Protein AF-A0AA37XE98-F1 (afdb_monomer_lite)

Structure (mmCIF, N/CA/C/O backbone):
data_AF-A0AA37XE98-F1
#
_entry.id   AF-A0AA37XE98-F1
#
loop_
_atom_site.group_PDB
_atom_site.id
_atom_site.type_symbol
_atom_site.label_atom_id
_atom_site.label_alt_id
_atom_site.label_comp_id
_atom_site.label_asym_id
_atom_site.label_entity_id
_atom_site.label_seq_id
_atom_site.pdbx_PDB_ins_code
_atom_site.Cartn_x
_atom_site.Cartn_y
_atom_site.Cartn_z
_atom_site.occupancy
_atom_site.B_iso_or_equiv
_atom_site.auth_seq_id
_atom_site.auth_comp_id
_atom_site.auth_asym_id
_atom_site.auth_atom_id
_atom_site.pdbx_PDB_model_num
ATOM 1 N N . MET A 1 1 ? -24.915 33.098 -5.286 1.00 55.03 1 MET A N 1
ATOM 2 C CA . MET A 1 1 ? -24.598 31.648 -5.307 1.00 55.03 1 MET A CA 1
ATOM 3 C C . MET A 1 1 ? -23.179 31.326 -4.813 1.00 55.03 1 MET A C 1
ATOM 5 O O . MET A 1 1 ? -23.054 30.538 -3.887 1.00 55.03 1 MET A O 1
ATOM 9 N N . LYS A 1 2 ? -22.117 31.982 -5.322 1.00 54.28 2 LYS A N 1
ATOM 10 C CA . LYS A 1 2 ? -20.701 31.743 -4.930 1.00 54.28 2 LYS A CA 1
ATOM 11 C C . LYS A 1 2 ? -20.391 31.926 -3.429 1.00 54.28 2 LYS A C 1
ATOM 13 O O . LYS A 1 2 ? -19.597 31.171 -2.877 1.00 54.28 2 LYS A O 1
ATOM 18 N N . ALA A 1 3 ? -21.045 32.879 -2.760 1.00 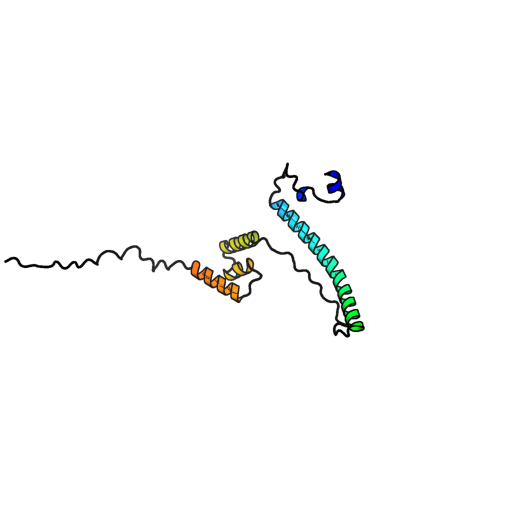64.56 3 ALA A N 1
ATOM 19 C CA . ALA A 1 3 ? -20.876 33.110 -1.320 1.00 64.56 3 ALA A CA 1
ATOM 20 C C . ALA A 1 3 ? -21.451 31.975 -0.448 1.00 64.56 3 ALA A C 1
ATOM 22 O O . ALA A 1 3 ? -20.870 31.642 0.578 1.00 64.56 3 ALA A O 1
ATOM 23 N N . ILE A 1 4 ? -22.545 31.343 -0.887 1.00 63.50 4 ILE A N 1
ATOM 24 C CA . ILE A 1 4 ? -23.228 30.275 -0.137 1.00 63.50 4 ILE A CA 1
ATOM 25 C C . ILE A 1 4 ? -22.405 28.982 -0.184 1.00 63.50 4 ILE A C 1
ATOM 27 O O . ILE A 1 4 ? -22.206 28.345 0.843 1.00 63.50 4 ILE A O 1
ATOM 31 N N . LEU A 1 5 ? -21.846 28.638 -1.350 1.00 61.38 5 LEU A N 1
ATOM 32 C CA . LEU A 1 5 ? -20.966 27.471 -1.503 1.00 61.38 5 LEU A CA 1
ATOM 33 C C . LEU A 1 5 ? -19.689 27.605 -0.663 1.00 61.38 5 LEU A C 1
ATOM 35 O O . LEU A 1 5 ? -19.289 26.660 0.012 1.00 61.38 5 LEU A O 1
ATOM 39 N N . ARG A 1 6 ? -19.099 28.808 -0.637 1.00 63.00 6 ARG A N 1
ATOM 40 C CA . ARG A 1 6 ? -17.899 29.093 0.158 1.00 63.00 6 ARG A CA 1
ATOM 41 C C . ARG A 1 6 ? -18.188 29.074 1.668 1.00 63.00 6 ARG A C 1
ATOM 43 O O . ARG A 1 6 ? -17.363 28.573 2.422 1.00 63.00 6 ARG A O 1
ATOM 50 N N . ALA A 1 7 ? -19.361 29.549 2.098 1.00 61.41 7 ALA A N 1
ATOM 51 C CA . ALA A 1 7 ? -19.807 29.476 3.494 1.00 61.41 7 ALA A CA 1
ATOM 52 C C . ALA A 1 7 ? -20.124 28.038 3.946 1.00 61.41 7 ALA A C 1
ATOM 54 O O . ALA A 1 7 ? -19.875 27.686 5.094 1.00 61.41 7 ALA A O 1
ATOM 55 N N . ALA A 1 8 ? -20.608 27.192 3.034 1.00 69.56 8 ALA A N 1
ATOM 56 C CA . ALA A 1 8 ? -20.851 25.770 3.275 1.00 69.56 8 ALA A CA 1
ATOM 57 C C . ALA A 1 8 ? -19.577 24.900 3.188 1.00 69.56 8 ALA A C 1
ATOM 59 O O . ALA A 1 8 ? -19.663 23.678 3.283 1.00 69.56 8 ALA A O 1
ATOM 60 N N . GLY A 1 9 ? -18.399 25.506 2.985 1.00 52.66 9 GLY A N 1
ATOM 61 C CA . GLY A 1 9 ? -17.119 24.795 2.895 1.00 52.66 9 GLY A CA 1
ATOM 62 C C . GLY A 1 9 ? -16.921 23.995 1.603 1.00 52.66 9 GLY A C 1
ATOM 63 O O . GLY A 1 9 ? -15.960 23.234 1.502 1.00 52.66 9 GLY A O 1
ATOM 64 N N . TYR A 1 10 ? -17.794 24.166 0.608 1.00 58.22 10 TYR A N 1
ATOM 65 C CA . TYR A 1 10 ? -17.666 23.512 -0.690 1.00 58.22 10 TYR A CA 1
ATOM 66 C C . TYR A 1 10 ? -16.821 24.358 -1.647 1.00 58.22 10 TYR A C 1
ATOM 68 O O . TYR A 1 10 ? -17.074 25.547 -1.860 1.00 58.22 10 TYR A O 1
ATOM 76 N N . SER A 1 11 ? -15.813 23.725 -2.254 1.00 57.28 11 SER A N 1
ATOM 77 C CA . SER A 1 11 ? -15.023 24.341 -3.320 1.00 57.28 11 SER A CA 1
ATOM 78 C C . SER A 1 11 ? -15.885 24.477 -4.585 1.00 57.28 11 SER A C 1
ATOM 80 O O . SER A 1 11 ? -16.441 23.475 -5.043 1.00 57.28 11 SER A O 1
ATOM 82 N N . PRO A 1 12 ? -15.977 25.672 -5.201 1.00 57.59 12 PRO A N 1
ATOM 83 C CA . PRO A 1 12 ? -16.690 25.881 -6.466 1.00 57.59 12 PRO A CA 1
ATOM 84 C C . PRO A 1 12 ? -16.190 25.005 -7.628 1.00 57.59 12 PRO A C 1
ATOM 86 O O . PRO A 1 12 ? -16.895 24.853 -8.619 1.00 57.59 12 PRO A O 1
ATOM 89 N N . GLN A 1 13 ? -15.002 24.404 -7.493 1.00 53.53 13 GLN A N 1
ATOM 90 C CA . GLN A 1 13 ? -14.376 23.530 -8.492 1.00 53.53 13 GLN A CA 1
ATOM 91 C C . GLN A 1 13 ? -15.177 22.248 -8.776 1.00 53.53 13 GLN A C 1
ATOM 93 O O . GLN A 1 13 ? -15.105 21.724 -9.879 1.00 53.53 13 GLN A O 1
ATOM 98 N N . THR A 1 14 ? -15.978 21.756 -7.826 1.00 55.50 14 THR A N 1
ATOM 99 C CA . THR A 1 14 ? -16.824 20.562 -8.029 1.00 55.50 14 THR A CA 1
ATOM 100 C C . THR A 1 14 ? -18.046 20.834 -8.916 1.00 55.50 14 THR A C 1
ATOM 102 O O . THR A 1 14 ? -18.633 19.895 -9.441 1.00 55.50 14 THR A O 1
ATOM 105 N N . PHE A 1 15 ? -18.428 22.100 -9.114 1.00 58.97 15 PHE A N 1
ATOM 106 C CA . PHE A 1 15 ? -19.674 22.476 -9.791 1.00 58.97 15 PHE A CA 1
ATOM 107 C C . PHE A 1 15 ? -19.489 23.023 -11.219 1.00 58.97 15 PHE A C 1
ATOM 109 O O . PHE A 1 15 ? -20.423 23.598 -11.769 1.00 58.97 15 PHE A O 1
ATOM 116 N N . GLY A 1 16 ? -18.325 22.814 -11.843 1.00 53.22 16 GLY A N 1
ATOM 117 C CA . GLY A 1 16 ? -18.157 22.997 -13.293 1.00 53.22 16 GLY A CA 1
ATOM 118 C C . GLY A 1 16 ? -18.228 24.438 -13.818 1.00 53.22 16 GLY A C 1
ATOM 119 O O . GLY A 1 16 ? -18.478 24.626 -15.003 1.00 53.22 16 GLY A O 1
ATOM 120 N N . ASP A 1 17 ? -18.003 25.457 -12.979 1.00 48.47 17 ASP A N 1
ATOM 121 C CA . ASP A 1 17 ? -17.905 26.859 -13.430 1.00 48.47 17 ASP A CA 1
ATOM 122 C C . ASP A 1 17 ? -16.465 27.147 -13.908 1.00 48.47 17 ASP A C 1
ATOM 124 O O . ASP A 1 17 ? -15.664 27.788 -13.222 1.00 48.47 17 ASP A O 1
ATOM 128 N N . ASP A 1 18 ? -16.119 26.565 -15.060 1.00 56.31 18 ASP A N 1
ATOM 129 C CA . ASP A 1 18 ? -14.792 26.567 -15.684 1.00 56.31 18 ASP A CA 1
ATOM 130 C C . ASP A 1 18 ? -14.620 27.732 -16.677 1.00 56.31 18 ASP A C 1
ATOM 132 O O . ASP A 1 18 ? -14.522 27.548 -17.886 1.00 56.31 18 ASP A O 1
ATOM 136 N N . ALA A 1 19 ? -14.612 28.969 -16.172 1.00 48.88 19 ALA A N 1
ATOM 137 C CA . ALA A 1 19 ? -14.179 30.134 -16.963 1.00 48.88 19 ALA A CA 1
ATOM 138 C C . ALA A 1 19 ? -12.726 30.546 -16.667 1.00 48.88 19 ALA A C 1
ATOM 140 O O . ALA A 1 19 ? -12.194 31.477 -17.268 1.00 48.88 19 ALA A O 1
ATOM 141 N N . MET A 1 20 ? -12.078 29.870 -15.720 1.00 46.50 20 MET A N 1
ATOM 142 C CA . MET A 1 20 ? -10.671 30.068 -15.405 1.00 46.50 20 MET A CA 1
ATOM 143 C C . MET A 1 20 ? -10.173 28.810 -14.692 1.00 46.50 20 MET A C 1
ATOM 145 O O . MET A 1 20 ? -9.892 28.838 -13.491 1.00 46.50 20 MET A O 1
ATOM 149 N N . SER A 1 21 ? -10.109 27.684 -15.411 1.00 47.09 21 SER A N 1
ATOM 150 C CA . SER A 1 21 ? -9.248 26.570 -15.018 1.00 47.09 21 SER A CA 1
ATOM 151 C C . SER A 1 21 ? -7.839 27.127 -14.934 1.00 47.09 21 SER A C 1
ATOM 153 O O . SER A 1 21 ? -7.084 27.204 -15.900 1.00 47.09 21 SER A O 1
ATOM 155 N N . ILE A 1 22 ? -7.483 27.563 -13.728 1.00 52.47 22 ILE A N 1
ATOM 156 C CA . ILE A 1 22 ? -6.109 27.547 -13.269 1.00 52.47 22 ILE A CA 1
ATOM 157 C C . ILE A 1 22 ? -5.658 26.133 -13.599 1.00 52.47 22 ILE A C 1
ATOM 159 O O . ILE A 1 22 ? -6.144 25.185 -12.985 1.00 52.47 22 ILE A O 1
ATOM 163 N N . SER A 1 23 ? -4.840 26.018 -14.644 1.00 50.72 23 SER A N 1
ATOM 164 C CA . SER A 1 23 ? -4.159 24.803 -15.063 1.00 50.72 23 SER A CA 1
ATOM 165 C C . SER A 1 23 ? -3.449 24.251 -13.835 1.00 50.72 23 SER A C 1
ATOM 167 O O . SER A 1 23 ? -2.317 24.632 -13.541 1.00 50.72 23 SER A O 1
ATOM 169 N N . SER A 1 24 ? -4.148 23.427 -13.057 1.00 56.72 24 SER A N 1
ATOM 170 C CA . SER A 1 24 ? -3.611 22.858 -11.839 1.00 56.72 24 SER A CA 1
ATOM 171 C C . SER A 1 24 ? -2.540 21.887 -12.286 1.00 56.72 24 SER A C 1
ATOM 173 O O . SER A 1 24 ? -2.838 20.847 -12.876 1.00 56.72 24 SER A O 1
ATOM 175 N N . THR A 1 25 ? -1.286 22.263 -12.069 1.00 67.50 25 THR A N 1
ATOM 176 C CA . THR A 1 25 ? -0.134 21.445 -12.423 1.00 67.50 25 THR A CA 1
ATOM 177 C C . THR A 1 25 ? -0.290 20.076 -11.765 1.00 67.50 25 THR A C 1
ATOM 179 O O . THR A 1 25 ? -0.683 19.997 -10.600 1.00 67.50 25 THR A O 1
ATOM 182 N N . ALA A 1 26 ? 0.025 18.994 -12.483 1.00 60.16 26 ALA A N 1
ATOM 183 C CA . ALA A 1 26 ? -0.147 17.612 -12.013 1.00 60.16 26 ALA A CA 1
ATOM 184 C C . ALA A 1 26 ? 0.415 17.364 -10.593 1.00 60.16 26 ALA A C 1
ATOM 186 O O . ALA A 1 26 ? -0.125 16.569 -9.828 1.00 60.16 26 ALA A O 1
ATOM 187 N N . THR A 1 27 ? 1.455 18.102 -10.194 1.00 64.56 27 THR A N 1
ATOM 188 C CA . THR A 1 27 ? 2.039 18.074 -8.846 1.00 64.56 27 THR A CA 1
ATOM 189 C C . THR A 1 27 ? 1.092 18.579 -7.750 1.00 64.56 27 THR A C 1
ATOM 191 O O . THR A 1 27 ? 1.082 18.022 -6.656 1.00 64.56 27 THR A O 1
ATOM 194 N N . GLU A 1 28 ? 0.280 19.604 -8.017 1.00 65.50 28 GLU A N 1
ATOM 195 C CA . GLU A 1 28 ? -0.700 20.131 -7.059 1.00 65.50 28 GLU A CA 1
ATOM 196 C C . GLU A 1 28 ? -1.855 19.144 -6.853 1.00 65.50 28 GLU A C 1
ATOM 198 O O . GLU A 1 28 ? -2.308 18.953 -5.724 1.00 65.50 28 GLU A O 1
ATOM 203 N N . VAL A 1 29 ? -2.283 18.466 -7.925 1.00 67.25 29 VAL A N 1
ATOM 204 C CA . VAL A 1 29 ? -3.304 17.407 -7.864 1.00 67.25 29 VAL A CA 1
ATOM 205 C C . VAL A 1 29 ? -2.804 16.251 -7.000 1.00 67.25 29 VAL A C 1
ATOM 207 O O . VAL A 1 29 ? -3.441 15.928 -5.998 1.00 67.25 29 VAL A O 1
ATOM 210 N N . LYS A 1 30 ? -1.600 15.736 -7.279 1.00 61.94 30 LYS A N 1
ATOM 211 C CA . LYS A 1 30 ? -0.972 14.675 -6.475 1.00 61.94 30 LYS A CA 1
ATOM 212 C C . LYS A 1 30 ? -0.733 15.095 -5.022 1.00 61.94 30 LYS A C 1
ATOM 214 O O . LYS A 1 30 ? -0.893 14.300 -4.100 1.00 61.94 30 LYS A O 1
ATOM 219 N N . ALA A 1 31 ? -0.352 16.351 -4.777 1.00 59.22 31 ALA A N 1
ATOM 220 C CA . ALA A 1 31 ? -0.205 16.869 -3.417 1.00 59.22 31 ALA A CA 1
ATOM 221 C C . ALA A 1 31 ? -1.557 16.921 -2.684 1.00 59.22 31 ALA A C 1
ATOM 223 O O . ALA A 1 31 ? -1.640 16.536 -1.518 1.00 59.22 31 ALA A O 1
ATOM 224 N N . ARG A 1 32 ? -2.630 17.346 -3.359 1.00 60.03 32 ARG A N 1
ATOM 225 C CA . ARG A 1 32 ? -3.992 17.377 -2.808 1.00 60.03 32 ARG A CA 1
ATOM 226 C C . ARG A 1 32 ? -4.531 15.974 -2.527 1.00 60.03 32 ARG A C 1
ATOM 228 O O . ARG A 1 32 ? -5.156 15.775 -1.486 1.00 60.03 32 ARG A O 1
ATOM 235 N N . GLU A 1 33 ? -4.251 15.010 -3.396 1.00 67.81 33 GLU A N 1
ATOM 236 C CA . GLU A 1 33 ? -4.591 13.597 -3.201 1.00 67.81 33 GLU A CA 1
ATOM 237 C C . GLU A 1 33 ? -3.885 13.020 -1.971 1.00 67.81 33 GLU A C 1
ATOM 239 O O . GLU A 1 33 ? -4.565 12.559 -1.055 1.00 67.81 33 GLU A O 1
ATOM 244 N N . ARG A 1 34 ? -2.563 13.205 -1.847 1.00 63.28 34 ARG A N 1
ATOM 245 C CA . ARG A 1 34 ? -1.793 12.790 -0.656 1.00 63.28 34 ARG A CA 1
ATOM 246 C C . ARG A 1 34 ? -2.311 13.419 0.642 1.00 63.28 34 ARG A C 1
ATOM 248 O O . ARG A 1 34 ? -2.365 12.781 1.696 1.00 63.28 34 ARG A O 1
ATOM 255 N N . LEU A 1 35 ? -2.712 14.691 0.600 1.00 67.19 35 LEU A N 1
ATOM 256 C CA . LEU A 1 35 ? -3.321 15.371 1.751 1.00 67.19 35 LEU A CA 1
ATOM 257 C C . LEU A 1 35 ? -4.701 14.789 2.107 1.00 67.19 35 LEU A C 1
ATOM 259 O O . LEU A 1 35 ? -5.033 14.666 3.294 1.00 67.19 35 LEU A O 1
ATOM 263 N N . SER A 1 36 ? -5.491 14.424 1.096 1.00 72.19 36 SER A N 1
ATOM 264 C CA . SER A 1 36 ? -6.799 13.782 1.248 1.00 72.19 36 SER A CA 1
ATOM 265 C C . SER A 1 36 ? -6.669 12.383 1.853 1.00 72.19 36 SER A C 1
ATOM 267 O O . SER A 1 36 ? -7.367 12.071 2.820 1.00 72.19 36 SER A O 1
ATOM 269 N N . GLU A 1 37 ? -5.714 11.583 1.375 1.00 74.19 37 GLU A N 1
ATOM 270 C CA . GLU A 1 37 ? -5.391 10.249 1.895 1.00 74.19 37 GLU A CA 1
ATOM 271 C C . GLU A 1 37 ? -5.010 10.300 3.372 1.00 74.19 37 GLU A C 1
ATOM 273 O O . GLU A 1 37 ? -5.640 9.643 4.196 1.00 74.19 37 GLU A O 1
ATOM 278 N N . ARG A 1 38 ? -4.091 11.193 3.754 1.00 75.12 38 ARG A N 1
ATOM 279 C CA . ARG A 1 38 ? -3.696 11.369 5.160 1.00 75.12 38 ARG A CA 1
ATOM 280 C C . ARG A 1 38 ? -4.873 11.749 6.064 1.00 75.12 38 ARG A C 1
ATOM 282 O O . ARG A 1 38 ? -4.966 11.308 7.212 1.00 75.12 38 ARG A O 1
ATOM 289 N N . THR A 1 39 ? -5.780 12.584 5.561 1.00 81.38 39 THR A N 1
ATOM 290 C CA . THR A 1 39 ? -6.979 12.996 6.306 1.00 81.38 39 THR A CA 1
ATOM 291 C C . THR A 1 39 ? -7.972 11.844 6.427 1.00 81.38 39 THR A C 1
ATOM 293 O O . THR A 1 39 ? -8.555 11.635 7.495 1.00 81.38 39 THR A O 1
ATOM 296 N N . ARG A 1 40 ? -8.152 11.075 5.350 1.00 78.38 40 ARG A N 1
ATOM 297 C CA . ARG A 1 40 ? -8.979 9.871 5.333 1.00 78.38 40 ARG A CA 1
ATOM 298 C C . ARG A 1 40 ? -8.432 8.826 6.292 1.00 78.38 40 ARG A C 1
ATOM 300 O O . ARG A 1 40 ? -9.224 8.315 7.067 1.00 78.38 40 ARG A O 1
ATOM 307 N N . ASP A 1 41 ? -7.131 8.562 6.313 1.00 81.12 41 ASP A N 1
ATOM 308 C CA . ASP A 1 41 ? -6.512 7.595 7.226 1.00 81.12 41 ASP A CA 1
ATOM 309 C C . ASP A 1 41 ? -6.758 7.960 8.684 1.00 81.12 41 ASP A C 1
ATOM 311 O O . ASP A 1 41 ? -7.088 7.105 9.507 1.00 81.12 41 ASP A O 1
ATOM 315 N N . LYS A 1 42 ? -6.659 9.253 9.007 1.00 83.69 42 LYS A N 1
ATOM 316 C CA . LYS A 1 42 ? -6.995 9.750 10.341 1.00 83.69 42 LYS A CA 1
ATOM 317 C C . LYS A 1 42 ? -8.468 9.504 10.671 1.00 83.69 42 LYS A C 1
ATOM 319 O O . LYS A 1 42 ? -8.770 9.050 11.772 1.00 83.69 42 LYS A O 1
ATOM 324 N N . LYS A 1 43 ? -9.382 9.763 9.728 1.00 85.62 43 LYS A N 1
ATOM 325 C CA . LYS A 1 43 ? -10.814 9.473 9.903 1.00 85.62 43 LYS A CA 1
ATOM 326 C C . LYS A 1 43 ? -11.078 7.970 10.012 1.00 85.62 43 LYS A C 1
ATOM 328 O O . LYS A 1 43 ? -11.818 7.568 10.894 1.00 85.62 43 LYS A O 1
ATOM 333 N N . ALA A 1 44 ? -10.459 7.143 9.177 1.00 85.06 44 ALA A N 1
ATOM 334 C CA . ALA A 1 44 ? -10.603 5.693 9.194 1.00 85.06 44 ALA A CA 1
ATOM 335 C C . ALA A 1 44 ? -10.143 5.111 10.534 1.00 85.06 44 ALA A C 1
ATOM 337 O O . ALA A 1 44 ? -10.870 4.325 11.126 1.00 85.06 44 ALA A O 1
ATOM 338 N N . ARG A 1 45 ? -9.002 5.565 11.071 1.00 85.44 45 ARG A N 1
ATOM 339 C CA . ARG A 1 45 ? -8.545 5.183 12.419 1.00 85.44 45 ARG A CA 1
ATOM 340 C C . ARG A 1 45 ? -9.495 5.655 13.516 1.00 85.44 45 ARG A C 1
ATOM 342 O O . ARG A 1 45 ? -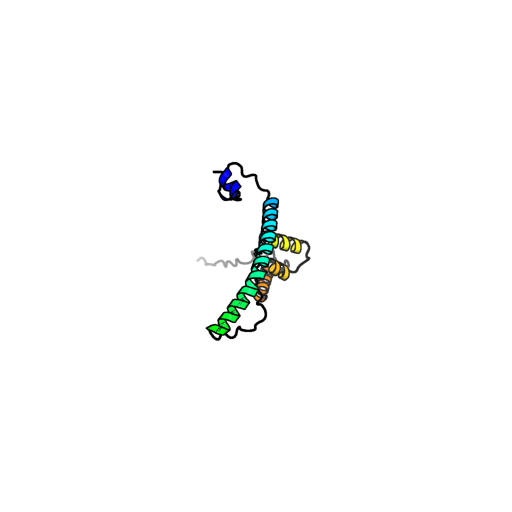9.778 4.894 14.432 1.00 85.44 45 ARG A O 1
ATOM 349 N N . TYR A 1 46 ? -10.002 6.883 13.414 1.00 87.62 46 TYR A N 1
ATOM 350 C CA . TYR A 1 46 ? -10.980 7.414 14.366 1.00 87.62 46 TYR A CA 1
ATOM 351 C C . TYR A 1 46 ? -12.264 6.571 14.389 1.00 87.62 46 TYR A C 1
ATOM 353 O O . TYR A 1 46 ? -12.736 6.188 15.455 1.00 87.62 46 TYR A O 1
ATOM 361 N N . TRP A 1 47 ? -12.788 6.216 13.213 1.00 89.31 47 TRP A N 1
ATOM 362 C CA . TRP A 1 47 ? -13.951 5.341 13.089 1.00 89.31 47 TRP A CA 1
ATOM 363 C C . TRP A 1 47 ? -13.653 3.912 13.538 1.00 89.31 47 TRP A C 1
ATOM 365 O O . TRP A 1 47 ? -14.470 3.335 14.242 1.00 89.31 47 TRP A O 1
ATOM 375 N N . ALA A 1 48 ? -12.490 3.353 13.197 1.00 85.81 48 ALA A N 1
ATOM 376 C CA . ALA A 1 48 ? -12.095 2.009 13.620 1.00 85.81 48 ALA A CA 1
ATOM 377 C C . ALA A 1 48 ? -12.051 1.898 15.151 1.00 85.81 48 ALA A C 1
ATOM 379 O O . ALA A 1 48 ? -12.604 0.957 15.713 1.00 85.81 48 ALA A O 1
ATOM 380 N N . ALA A 1 49 ? -11.486 2.906 15.826 1.00 86.94 49 ALA A N 1
ATOM 381 C CA . ALA A 1 49 ? -11.426 2.962 17.284 1.00 86.94 49 ALA A CA 1
ATOM 382 C C . ALA A 1 49 ? -12.815 3.002 17.947 1.00 86.94 49 ALA A C 1
ATOM 384 O O . ALA A 1 49 ? -12.974 2.482 19.046 1.00 86.94 49 ALA A O 1
ATOM 385 N N . ALA A 1 50 ? -13.820 3.592 17.290 1.00 88.44 50 ALA A N 1
ATOM 386 C CA . ALA A 1 50 ? -15.196 3.632 17.788 1.00 88.44 50 ALA A CA 1
ATOM 387 C C . ALA A 1 50 ? -16.017 2.388 17.398 1.00 88.44 50 ALA A C 1
ATOM 389 O O . ALA A 1 50 ? -16.873 1.941 18.160 1.00 88.44 50 ALA A O 1
ATOM 390 N N . LEU A 1 51 ? -15.754 1.805 16.227 1.00 89.25 51 LEU A N 1
ATOM 391 C CA . LEU A 1 51 ? -16.471 0.636 15.715 1.00 89.25 51 LEU A CA 1
ATOM 392 C C . LEU A 1 51 ? -16.092 -0.649 16.447 1.00 89.25 51 LEU A C 1
ATOM 394 O O . LEU A 1 51 ? -16.966 -1.466 16.706 1.00 89.25 51 LEU A O 1
ATOM 398 N N . SER A 1 52 ? -14.830 -0.812 16.837 1.00 87.00 52 SER A N 1
ATOM 399 C CA . SER A 1 52 ? -14.371 -1.974 17.601 1.00 87.00 52 SER A CA 1
ATOM 400 C C . SER A 1 52 ? -15.142 -2.205 18.923 1.00 87.00 52 SER A C 1
ATOM 402 O O . SER A 1 52 ? -15.668 -3.306 19.114 1.00 87.00 52 SER A O 1
ATOM 404 N N . PRO A 1 53 ? -15.306 -1.215 19.827 1.00 86.94 53 PRO A N 1
ATOM 405 C CA . PRO A 1 53 ? -16.113 -1.390 21.040 1.00 86.94 53 PRO A CA 1
ATOM 406 C C . PRO A 1 53 ? -17.624 -1.482 20.760 1.00 86.94 53 PRO A C 1
ATOM 408 O O . PRO A 1 53 ? -18.345 -2.166 21.492 1.00 86.94 53 PRO A O 1
ATOM 411 N N . LEU A 1 54 ? -18.117 -0.853 19.685 1.00 88.75 54 LEU A N 1
ATOM 412 C CA . LEU A 1 54 ? -19.509 -1.015 19.257 1.00 88.75 54 LEU A CA 1
ATOM 413 C C . LEU A 1 54 ? -19.781 -2.460 18.821 1.00 88.75 54 LEU A C 1
ATOM 415 O O . LEU A 1 54 ? -20.733 -3.075 19.294 1.00 88.75 54 LEU A O 1
ATOM 419 N N . ALA A 1 55 ? -18.915 -3.024 17.979 1.00 88.12 55 ALA A N 1
ATOM 420 C CA . ALA A 1 55 ? -19.004 -4.404 17.518 1.00 88.12 55 ALA A CA 1
ATOM 421 C C . ALA A 1 55 ? -18.921 -5.394 18.687 1.00 88.12 55 ALA A C 1
ATOM 423 O O . ALA A 1 55 ? -19.689 -6.351 18.727 1.00 88.12 55 ALA A O 1
ATOM 424 N N . ARG A 1 56 ? -18.070 -5.125 19.688 1.00 87.38 56 ARG A N 1
ATOM 425 C CA . ARG A 1 56 ? -18.029 -5.898 20.939 1.00 87.38 56 ARG A CA 1
ATOM 426 C C . ARG A 1 56 ? -19.388 -5.906 21.646 1.00 87.38 56 ARG A C 1
ATOM 428 O O . ARG A 1 56 ? -19.905 -6.973 21.956 1.00 87.38 56 ARG A O 1
ATOM 435 N N . THR A 1 57 ? -19.986 -4.730 21.835 1.00 88.12 57 THR A N 1
ATOM 436 C CA . THR A 1 57 ? -21.315 -4.600 22.457 1.00 88.12 57 THR A CA 1
ATOM 437 C C . THR A 1 57 ? -22.386 -5.347 21.658 1.00 88.12 57 THR A C 1
ATOM 439 O O . THR A 1 57 ? -23.235 -6.017 22.238 1.00 88.12 57 THR A O 1
ATOM 442 N N . MET A 1 58 ? -22.340 -5.277 20.324 1.00 87.94 58 MET A N 1
ATOM 443 C CA . MET A 1 58 ? -23.280 -5.999 19.461 1.00 87.94 58 MET A CA 1
ATOM 444 C C . MET A 1 58 ? -23.124 -7.521 19.578 1.00 87.94 58 MET A C 1
ATOM 446 O O . MET A 1 58 ? -24.134 -8.216 19.622 1.00 87.94 58 MET A O 1
ATOM 450 N N . LEU A 1 59 ? -21.894 -8.036 19.690 1.00 88.88 59 LEU A N 1
ATOM 451 C CA . LEU A 1 59 ? -21.631 -9.464 19.921 1.00 88.88 59 LEU A CA 1
ATOM 452 C C . LEU A 1 59 ? -22.107 -9.930 21.304 1.00 88.88 59 LEU A C 1
ATOM 454 O O . LEU A 1 59 ? -22.610 -11.044 21.440 1.00 88.88 59 LEU A O 1
ATOM 458 N N . ASP A 1 60 ? -21.986 -9.079 22.322 1.00 86.56 60 ASP A N 1
ATOM 459 C CA . ASP A 1 60 ? -22.493 -9.383 23.662 1.00 86.56 60 ASP A CA 1
ATOM 460 C C . ASP A 1 60 ? -24.032 -9.401 23.694 1.00 86.56 60 ASP A C 1
ATOM 462 O O . ASP A 1 60 ? -24.626 -10.297 24.296 1.00 86.56 60 ASP A O 1
ATOM 466 N N . ILE A 1 61 ? -24.694 -8.477 22.988 1.00 87.31 61 ILE A N 1
ATOM 467 C CA . ILE A 1 61 ? -26.156 -8.498 22.812 1.00 87.31 61 ILE A CA 1
ATOM 468 C C . ILE A 1 61 ? -26.588 -9.752 22.041 1.00 87.31 61 ILE A C 1
ATOM 470 O O . ILE A 1 61 ? -27.554 -10.408 22.436 1.00 87.31 61 ILE A O 1
ATOM 474 N N . ASP A 1 62 ? -25.869 -10.107 20.975 1.00 86.31 62 ASP A N 1
ATOM 475 C CA . ASP A 1 62 ? -26.150 -11.297 20.167 1.00 86.31 62 ASP A CA 1
ATOM 476 C C . ASP A 1 62 ? -26.086 -12.587 20.998 1.00 86.31 62 ASP A C 1
ATOM 478 O O . ASP A 1 62 ? -26.955 -13.459 20.907 1.00 86.31 62 ASP A O 1
ATOM 482 N N . ALA A 1 63 ? -25.115 -12.676 21.904 1.00 86.38 63 ALA A N 1
ATOM 483 C CA . ALA A 1 63 ? -25.000 -13.803 22.813 1.00 86.38 63 ALA A CA 1
ATOM 484 C C . ALA A 1 63 ? -26.163 -13.905 23.812 1.00 86.38 63 ALA A C 1
ATOM 486 O O . ALA A 1 63 ? -26.636 -15.008 24.090 1.00 86.38 63 ALA A O 1
ATOM 487 N N . VAL A 1 64 ? -26.652 -12.777 24.338 1.00 86.00 64 VAL A N 1
ATOM 488 C CA . VAL A 1 64 ? -27.755 -12.763 25.314 1.00 86.00 64 VAL A CA 1
ATOM 489 C C . VAL A 1 64 ? -29.105 -13.029 24.645 1.00 86.00 64 VAL A C 1
ATOM 491 O O . VAL A 1 64 ? -29.904 -13.811 25.161 1.00 86.00 64 VAL A O 1
ATOM 494 N N . VAL A 1 65 ? -29.373 -12.392 23.503 1.00 89.75 65 VAL A N 1
ATOM 495 C CA . VAL A 1 65 ? -30.691 -12.420 22.848 1.00 89.75 65 VAL A CA 1
ATOM 496 C C . VAL A 1 65 ? -30.835 -13.622 21.916 1.00 89.75 65 VAL A C 1
ATOM 498 O O . VAL A 1 65 ? -31.857 -14.307 21.948 1.00 89.75 65 VAL A O 1
ATOM 501 N N . PHE A 1 66 ? -29.814 -13.905 21.107 1.00 87.75 66 PHE A N 1
ATOM 502 C CA . PHE A 1 66 ? -29.866 -14.921 20.051 1.00 87.75 66 PHE A CA 1
ATOM 503 C C . PHE A 1 66 ? -29.076 -16.190 20.389 1.00 87.75 66 PHE A C 1
ATOM 505 O O . PHE A 1 66 ? -29.046 -17.123 19.586 1.00 87.75 66 PHE A O 1
ATOM 512 N N . ARG A 1 67 ? -28.477 -16.269 21.590 1.00 84.44 67 ARG A N 1
ATOM 513 C CA . ARG A 1 67 ? -27.591 -17.372 22.015 1.00 84.44 67 ARG A CA 1
ATOM 514 C C . ARG A 1 67 ? -26.401 -17.563 21.065 1.00 84.44 67 ARG A C 1
ATOM 516 O O . ARG A 1 67 ? -25.929 -18.685 20.866 1.00 84.44 67 ARG A O 1
ATOM 523 N N . GLY A 1 68 ? -25.928 -16.468 20.471 1.00 76.50 68 GLY A N 1
ATOM 524 C CA . GLY A 1 68 ? -24.735 -16.452 19.635 1.00 76.50 68 GLY A CA 1
ATOM 525 C C . GLY A 1 68 ? -23.475 -16.859 20.405 1.00 76.50 68 GLY A C 1
ATOM 526 O O . GLY A 1 68 ? -23.353 -16.651 21.611 1.00 76.50 68 GLY A O 1
ATOM 527 N N . LYS A 1 69 ? -22.501 -17.442 19.699 1.00 76.38 69 LYS A N 1
ATOM 528 C CA . LYS A 1 69 ? -21.227 -17.910 20.286 1.00 76.38 69 LYS A CA 1
ATOM 529 C C . LYS A 1 69 ? -20.175 -16.797 20.447 1.00 76.38 69 LYS A C 1
ATOM 531 O O . LYS A 1 69 ? -19.041 -17.093 20.802 1.00 76.38 69 LYS A O 1
ATOM 536 N N . GLY A 1 70 ? -20.528 -15.543 20.151 1.00 68.44 70 GLY A N 1
ATOM 537 C CA . GLY A 1 70 ? -19.609 -14.396 20.123 1.00 68.44 70 GLY A CA 1
ATOM 538 C C . GLY A 1 70 ? -19.378 -13.688 21.467 1.00 68.44 70 GLY A C 1
ATOM 539 O O . GLY A 1 70 ? -18.588 -12.743 21.524 1.00 68.44 70 GLY A O 1
ATOM 540 N N . ALA A 1 71 ? -20.037 -14.115 22.550 1.00 69.31 71 ALA A N 1
ATOM 541 C CA . ALA A 1 71 ? -19.818 -13.544 23.882 1.00 69.31 71 ALA A CA 1
ATOM 542 C C . ALA A 1 71 ? -18.385 -13.786 24.375 1.00 69.31 71 ALA A C 1
ATOM 544 O O . ALA A 1 71 ? -17.817 -14.858 24.188 1.00 69.31 71 ALA A O 1
ATOM 545 N N . GLY A 1 72 ? -17.812 -12.788 25.049 1.00 66.50 72 GLY A N 1
ATOM 546 C CA . GLY A 1 72 ? -16.482 -12.884 25.668 1.00 66.50 72 GLY A CA 1
ATOM 547 C C . GLY A 1 72 ? -15.280 -12.780 24.720 1.00 66.50 72 GLY A C 1
ATOM 548 O O . GLY A 1 72 ? -14.151 -12.779 25.198 1.00 66.50 72 GLY A O 1
ATOM 549 N N . VAL A 1 73 ? -15.489 -12.672 23.403 1.00 70.19 73 VAL A N 1
ATOM 550 C CA . VAL A 1 73 ? -14.418 -12.444 22.417 1.00 70.19 73 VAL A CA 1
ATOM 551 C C . VAL A 1 73 ? -13.720 -11.102 22.668 1.00 70.19 73 VAL A C 1
ATOM 553 O O . VAL A 1 73 ? -14.382 -10.075 22.828 1.00 70.19 73 VAL A O 1
ATOM 556 N N . GLU A 1 74 ? -12.387 -11.100 22.682 1.00 73.50 74 GLU A N 1
ATOM 557 C CA . GLU A 1 74 ? -11.578 -9.880 22.762 1.00 73.50 74 GLU A CA 1
ATOM 558 C C . GLU A 1 74 ? -11.964 -8.877 21.657 1.00 73.50 74 GLU A C 1
ATOM 560 O O . GLU A 1 74 ? -12.529 -9.252 20.629 1.00 73.50 74 GLU A O 1
ATOM 565 N N . VAL A 1 75 ? -11.749 -7.580 21.894 1.00 76.50 75 VAL A N 1
ATOM 566 C CA . VAL A 1 75 ? -12.275 -6.506 21.035 1.00 76.50 75 VAL A CA 1
ATOM 567 C C . VAL A 1 75 ? -11.930 -6.767 19.555 1.00 76.50 75 VAL A C 1
ATOM 569 O O . VAL A 1 75 ? -10.748 -6.849 19.223 1.00 76.50 75 VAL A O 1
ATOM 572 N N . PRO A 1 76 ? -12.928 -6.878 18.654 1.00 78.81 76 PRO A N 1
ATOM 573 C CA . PRO A 1 76 ? -12.673 -7.243 17.264 1.00 78.81 76 PRO A CA 1
ATOM 574 C C . PRO A 1 76 ? -11.867 -6.162 16.527 1.00 78.81 76 PRO A C 1
ATOM 576 O O . PRO A 1 76 ? -12.115 -4.958 16.680 1.00 78.81 76 PRO A O 1
ATOM 579 N N . GLU A 1 77 ? -10.910 -6.592 15.697 1.00 80.88 77 GLU A N 1
ATOM 580 C CA . GLU A 1 77 ? -10.115 -5.702 14.842 1.00 80.88 77 GLU A CA 1
ATOM 581 C C . GLU A 1 77 ? -10.986 -5.171 13.695 1.00 80.88 77 GLU A C 1
ATOM 583 O O . GLU A 1 77 ? -11.465 -5.928 12.850 1.00 80.88 77 GLU A O 1
ATOM 588 N N . THR A 1 78 ? -11.171 -3.849 13.636 1.00 81.19 78 THR A N 1
ATOM 589 C CA . THR A 1 78 ? -11.848 -3.192 12.511 1.00 81.19 78 THR A CA 1
ATOM 590 C C . THR A 1 78 ? -10.805 -2.669 11.527 1.00 81.19 78 THR A C 1
ATOM 592 O O . THR A 1 78 ? -10.110 -1.693 11.817 1.00 81.19 78 THR A O 1
ATOM 595 N N . ARG A 1 79 ? -10.711 -3.280 10.340 1.00 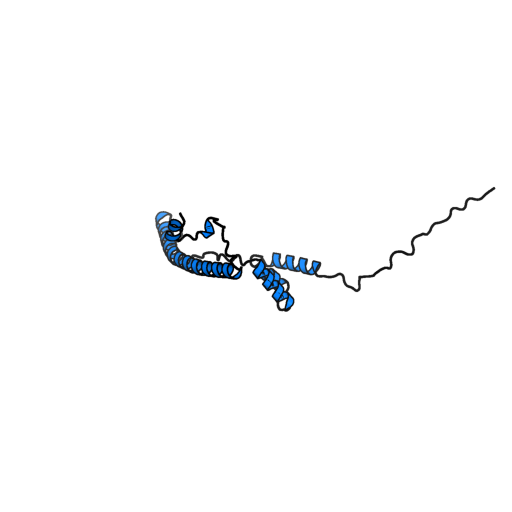80.69 79 ARG A N 1
ATOM 596 C CA . ARG A 1 79 ? -9.799 -2.848 9.270 1.00 80.69 79 ARG A CA 1
ATOM 597 C C . ARG A 1 79 ? -10.567 -2.205 8.121 1.00 80.69 79 ARG A C 1
ATOM 599 O O . ARG A 1 79 ? -11.440 -2.825 7.523 1.00 80.69 79 ARG A O 1
ATOM 606 N N . PHE A 1 80 ? -10.187 -0.981 7.764 1.00 78.50 80 PHE A N 1
ATOM 607 C CA . PHE A 1 80 ? -10.611 -0.367 6.509 1.00 78.50 80 PHE A CA 1
ATOM 608 C C . PHE A 1 80 ? -9.595 -0.704 5.417 1.00 78.50 80 PHE A C 1
ATOM 610 O O . PHE A 1 80 ? -8.398 -0.524 5.655 1.00 78.50 80 PHE A O 1
ATOM 617 N N . PRO A 1 81 ? -10.026 -1.165 4.230 1.00 72.38 81 PRO A N 1
ATOM 618 C CA . PRO A 1 81 ? -9.101 -1.370 3.130 1.00 72.38 81 PRO A CA 1
ATOM 619 C C . PRO A 1 81 ? -8.475 -0.019 2.744 1.00 72.38 81 PRO A C 1
ATOM 621 O O . PRO A 1 81 ? -9.203 0.981 2.616 1.00 72.38 81 PRO A O 1
ATOM 624 N N . PRO A 1 82 ? -7.142 0.047 2.585 1.00 63.81 82 PRO A N 1
ATOM 625 C CA . PRO A 1 82 ? -6.503 1.244 2.070 1.00 63.81 82 PRO A CA 1
ATOM 626 C C . PRO A 1 82 ? -7.043 1.504 0.662 1.00 63.81 82 PRO A C 1
ATOM 628 O O . PRO A 1 82 ? -7.143 0.591 -0.156 1.00 63.81 82 PRO A O 1
ATOM 631 N N . LYS A 1 83 ? -7.414 2.754 0.361 1.00 58.81 83 LYS A N 1
ATOM 632 C CA . LYS A 1 83 ? -7.692 3.153 -1.023 1.00 58.81 83 LYS A CA 1
ATOM 633 C C . LYS A 1 83 ? -6.345 3.414 -1.689 1.00 58.81 83 LYS A C 1
ATOM 635 O O . LYS A 1 83 ? -6.009 4.557 -1.949 1.00 58.81 83 LYS A O 1
ATOM 640 N N . VAL A 1 84 ? -5.568 2.362 -1.895 1.00 57.94 84 VAL A N 1
ATOM 641 C CA . VAL A 1 84 ? -4.343 2.419 -2.686 1.00 57.94 84 VAL A CA 1
ATOM 642 C C . VAL A 1 84 ? -4.667 1.705 -3.985 1.00 57.94 84 VAL A C 1
ATOM 644 O O . VAL A 1 84 ? -4.322 0.554 -4.200 1.00 57.94 84 VAL A O 1
ATOM 647 N N . GLN A 1 85 ? -5.432 2.389 -4.831 1.00 55.56 85 GLN A N 1
ATOM 648 C CA . GLN A 1 85 ? -5.180 2.243 -6.256 1.00 55.56 85 GLN A CA 1
ATOM 649 C C . GLN A 1 85 ? -3.996 3.179 -6.475 1.00 55.56 85 GLN A C 1
ATOM 651 O O . GLN A 1 85 ? -4.200 4.361 -6.746 1.00 55.56 85 GLN A O 1
ATOM 656 N N . GLU A 1 86 ? -2.782 2.697 -6.192 1.00 62.72 86 GLU A N 1
ATOM 657 C CA . GLU A 1 86 ? -1.588 3.376 -6.686 1.00 62.72 86 GLU A CA 1
ATOM 658 C C . GLU A 1 86 ? -1.807 3.606 -8.182 1.00 62.72 86 GLU A C 1
ATOM 660 O O . GLU A 1 86 ? -2.331 2.729 -8.878 1.00 62.72 86 GLU A O 1
ATOM 665 N N . ASP A 1 87 ? -1.511 4.817 -8.656 1.00 71.44 87 ASP A N 1
ATOM 666 C CA . ASP A 1 87 ? -1.675 5.122 -10.069 1.00 71.44 87 ASP A CA 1
ATOM 667 C C . ASP A 1 87 ? -0.828 4.113 -10.846 1.00 71.44 87 ASP A C 1
ATOM 669 O O . ASP A 1 87 ? 0.394 4.047 -10.684 1.00 71.44 87 ASP A O 1
ATOM 673 N N . THR A 1 88 ? -1.480 3.297 -11.673 1.00 75.12 88 THR A N 1
ATOM 674 C CA . THR A 1 88 ? -0.816 2.272 -12.479 1.00 75.12 88 THR A CA 1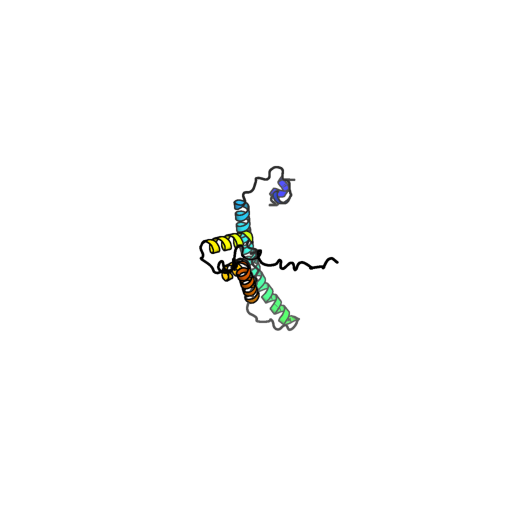
ATOM 675 C C . THR A 1 88 ? 0.304 2.891 -13.320 1.00 75.12 88 THR A C 1
ATOM 677 O O . THR A 1 88 ? 1.299 2.229 -13.609 1.00 75.12 88 THR A O 1
ATOM 680 N N . LEU A 1 89 ? 0.198 4.186 -13.650 1.00 82.75 89 LEU A N 1
ATOM 681 C CA . LEU A 1 89 ? 1.260 4.942 -14.300 1.00 82.75 89 LEU A CA 1
ATOM 682 C C . LEU A 1 89 ? 2.504 5.121 -13.414 1.00 82.75 89 LEU A C 1
ATOM 684 O O . LEU A 1 89 ? 3.617 4.948 -13.910 1.00 82.75 89 LEU A O 1
ATOM 688 N N . GLU A 1 90 ? 2.352 5.451 -12.129 1.00 82.44 90 GLU A N 1
ATOM 689 C CA . GLU A 1 90 ? 3.483 5.584 -11.194 1.00 82.44 90 GLU A CA 1
ATOM 690 C C . GLU A 1 90 ? 4.181 4.230 -10.978 1.00 82.44 90 GLU A C 1
ATOM 692 O O . GLU A 1 90 ? 5.415 4.148 -11.017 1.00 82.44 90 GLU A O 1
ATOM 697 N N . LEU A 1 91 ? 3.406 3.150 -10.848 1.00 86.25 91 LEU A N 1
ATOM 698 C CA . LEU A 1 91 ? 3.930 1.784 -10.761 1.00 86.25 91 LEU A CA 1
ATOM 699 C C . LEU A 1 91 ? 4.680 1.364 -12.032 1.00 86.25 91 LEU A C 1
ATOM 701 O O . LEU A 1 91 ? 5.802 0.856 -11.955 1.00 86.25 91 LEU A O 1
ATOM 705 N N . ALA A 1 92 ? 4.117 1.633 -13.212 1.00 86.62 92 ALA A N 1
ATOM 706 C CA . ALA A 1 92 ? 4.758 1.331 -14.490 1.00 86.62 92 ALA A CA 1
ATOM 707 C C . ALA A 1 92 ? 6.063 2.122 -14.687 1.00 86.62 92 ALA A C 1
ATOM 709 O O . ALA A 1 92 ? 7.071 1.563 -15.127 1.00 86.62 92 ALA A O 1
ATOM 710 N N . GLN A 1 93 ? 6.075 3.409 -14.322 1.00 90.25 93 GLN A N 1
ATOM 711 C CA . GLN A 1 93 ? 7.278 4.248 -14.361 1.00 90.25 93 GLN A CA 1
ATOM 712 C C . GLN A 1 93 ? 8.372 3.707 -13.434 1.00 90.25 93 GLN A C 1
ATOM 714 O O . GLN A 1 93 ? 9.541 3.647 -13.821 1.00 90.25 93 GLN A O 1
ATOM 719 N N . THR A 1 94 ? 7.994 3.242 -12.245 1.00 88.69 94 THR A N 1
ATOM 720 C CA . THR A 1 94 ? 8.922 2.628 -11.289 1.00 88.69 94 THR A CA 1
ATOM 721 C C . THR A 1 94 ? 9.468 1.300 -11.826 1.00 88.69 94 THR A C 1
ATOM 723 O O . THR A 1 94 ? 10.679 1.074 -11.812 1.00 88.69 94 THR A O 1
ATOM 726 N N . ALA A 1 95 ? 8.615 0.448 -12.402 1.00 91.06 95 ALA A N 1
ATOM 727 C CA . ALA A 1 95 ? 9.025 -0.809 -13.030 1.00 91.06 95 ALA A CA 1
ATOM 728 C C . ALA A 1 95 ? 9.949 -0.604 -14.249 1.00 91.06 95 ALA A C 1
ATOM 730 O O . ALA A 1 95 ? 10.807 -1.454 -14.517 1.00 91.06 95 ALA A O 1
ATOM 731 N N . LEU A 1 96 ? 9.797 0.504 -14.984 1.00 92.88 96 LEU A N 1
ATOM 732 C CA . LEU A 1 96 ? 10.697 0.907 -16.067 1.00 92.88 96 LEU A CA 1
ATOM 733 C C . LEU A 1 96 ? 12.055 1.374 -15.529 1.00 92.88 96 LEU A C 1
ATOM 735 O O . LEU A 1 96 ? 13.087 0.943 -16.038 1.00 92.88 96 LEU A O 1
ATOM 739 N N . ALA A 1 97 ? 12.069 2.203 -14.482 1.00 93.75 97 ALA A N 1
ATOM 740 C CA . ALA A 1 97 ? 13.308 2.648 -13.845 1.00 93.75 97 ALA A CA 1
ATOM 741 C C . ALA A 1 97 ? 14.127 1.458 -13.315 1.00 93.75 97 ALA A C 1
ATOM 743 O O . ALA A 1 97 ? 15.327 1.367 -13.572 1.00 93.75 97 ALA A O 1
ATOM 744 N N . LEU A 1 98 ? 13.463 0.495 -12.667 1.00 92.44 98 LEU A N 1
ATOM 745 C CA . LEU A 1 98 ? 14.090 -0.739 -12.187 1.00 92.44 98 LEU A CA 1
ATOM 746 C C . LEU A 1 98 ? 14.604 -1.632 -13.322 1.00 92.44 98 LEU A C 1
ATOM 748 O O . LEU A 1 98 ? 15.642 -2.270 -13.163 1.00 92.44 98 LEU A O 1
ATOM 752 N N . ARG A 1 99 ? 13.905 -1.669 -14.467 1.00 91.50 99 ARG A N 1
ATOM 753 C CA . ARG A 1 99 ? 14.379 -2.374 -15.669 1.00 91.50 99 ARG A CA 1
ATOM 754 C C . ARG A 1 99 ? 15.678 -1.766 -16.182 1.00 91.50 99 ARG A C 1
ATOM 756 O O . ARG A 1 99 ? 16.616 -2.501 -16.454 1.00 91.50 99 ARG A O 1
ATOM 763 N N . ASN A 1 100 ? 15.709 -0.444 -16.329 1.00 92.12 100 ASN A N 1
ATOM 764 C CA . ASN A 1 100 ? 16.841 0.273 -16.914 1.00 92.12 100 ASN A CA 1
ATOM 765 C C . ASN A 1 100 ? 18.078 0.232 -16.013 1.00 92.12 100 ASN A C 1
ATOM 767 O O . ASN A 1 100 ? 19.195 0.211 -16.512 1.00 92.12 100 ASN A O 1
ATOM 771 N N . ALA A 1 101 ? 17.874 0.217 -14.695 1.00 92.38 101 ALA A N 1
ATOM 772 C CA . ALA A 1 101 ? 18.942 0.047 -13.716 1.00 92.38 101 ALA A CA 1
ATOM 773 C C . ALA A 1 101 ? 19.362 -1.422 -13.520 1.00 92.38 101 ALA A C 1
ATOM 775 O O . ALA A 1 101 ? 20.232 -1.684 -12.696 1.00 92.38 101 ALA A O 1
ATOM 776 N N . GLU A 1 102 ? 18.701 -2.370 -14.200 1.00 88.38 102 GLU A N 1
ATOM 777 C CA . GLU A 1 102 ? 18.885 -3.821 -14.034 1.00 88.38 102 GLU A CA 1
ATOM 778 C C . GLU A 1 102 ? 18.787 -4.290 -12.566 1.00 88.38 102 GLU A C 1
ATOM 780 O O . GLU A 1 102 ? 19.333 -5.316 -12.170 1.00 88.38 102 GLU A O 1
ATOM 785 N N . ALA A 1 103 ? 18.051 -3.539 -11.742 1.00 88.75 103 ALA A N 1
ATOM 786 C CA . ALA A 1 103 ? 18.020 -3.704 -10.290 1.00 88.75 103 ALA A CA 1
ATOM 787 C C . ALA A 1 103 ? 16.940 -4.688 -9.805 1.00 88.75 103 ALA A C 1
ATOM 789 O O . ALA A 1 103 ? 16.892 -5.020 -8.622 1.00 88.75 103 ALA A O 1
ATOM 790 N N . ALA A 1 104 ? 16.051 -5.145 -10.694 1.00 91.56 104 ALA A N 1
ATOM 791 C CA . ALA A 1 104 ? 14.976 -6.076 -10.361 1.00 91.56 104 ALA A CA 1
ATOM 792 C C . ALA A 1 104 ? 14.723 -7.091 -11.484 1.00 91.56 104 ALA A C 1
ATOM 794 O O . ALA A 1 104 ? 14.793 -6.767 -12.672 1.00 91.56 104 ALA A O 1
ATOM 795 N N . SER A 1 105 ? 14.364 -8.319 -11.099 1.00 90.69 105 SER A N 1
ATOM 796 C CA . SER A 1 105 ? 13.982 -9.373 -12.041 1.00 90.69 105 SER A CA 1
ATOM 797 C C . SER A 1 105 ? 12.661 -9.053 -12.753 1.00 90.69 105 SER A C 1
ATOM 799 O O . SER A 1 105 ? 11.865 -8.228 -12.297 1.00 90.69 105 SER A O 1
ATOM 801 N N . ILE A 1 106 ? 12.399 -9.739 -13.874 1.00 89.81 106 ILE A N 1
ATOM 802 C CA . ILE A 1 106 ? 11.119 -9.631 -14.598 1.00 89.81 106 ILE A CA 1
ATOM 803 C C . ILE A 1 106 ? 9.952 -9.961 -13.659 1.00 89.81 106 ILE A C 1
ATOM 805 O O . ILE A 1 106 ? 8.972 -9.228 -13.631 1.00 89.81 106 ILE A O 1
ATOM 809 N N . GLU A 1 107 ? 10.095 -11.003 -12.837 1.00 91.25 107 GLU A N 1
ATOM 810 C CA . GLU A 1 107 ? 9.076 -11.410 -11.867 1.00 91.25 107 GLU A CA 1
ATOM 811 C C . GLU A 1 107 ? 8.769 -10.307 -10.850 1.00 91.25 107 GLU A C 1
ATOM 813 O O . GLU A 1 107 ? 7.606 -9.964 -10.653 1.00 91.25 107 GLU A O 1
ATOM 818 N N . GLN A 1 108 ? 9.798 -9.703 -10.242 1.00 90.31 108 GLN A N 1
ATOM 819 C CA . GLN A 1 108 ? 9.570 -8.647 -9.254 1.00 90.31 108 GLN A CA 1
ATOM 820 C C . GLN A 1 108 ? 8.947 -7.400 -9.865 1.00 90.31 108 GLN A C 1
ATOM 822 O O . GLN A 1 108 ? 8.137 -6.740 -9.224 1.00 90.31 108 GLN A O 1
ATOM 827 N N . ARG A 1 109 ? 9.261 -7.101 -11.126 1.00 91.44 109 ARG A N 1
ATOM 828 C CA . ARG A 1 109 ? 8.631 -5.994 -11.848 1.00 91.44 109 ARG A CA 1
ATOM 829 C C . ARG A 1 109 ? 7.155 -6.268 -12.151 1.00 91.44 109 ARG A C 1
ATOM 831 O O . ARG A 1 109 ? 6.354 -5.355 -12.002 1.00 91.44 109 ARG A O 1
ATOM 838 N N . VAL A 1 110 ? 6.787 -7.498 -12.523 1.00 91.31 110 VAL A N 1
ATOM 839 C CA . VAL A 1 110 ? 5.376 -7.890 -12.730 1.00 91.31 110 VAL A CA 1
ATOM 840 C C . VAL A 1 110 ? 4.603 -7.820 -11.412 1.00 91.31 110 VAL A C 1
ATOM 842 O O . VAL A 1 110 ? 3.532 -7.226 -11.365 1.00 91.31 110 VAL A O 1
ATOM 845 N N . ARG A 1 111 ? 5.183 -8.337 -10.322 1.00 90.44 111 ARG A N 1
ATOM 846 C CA . ARG A 1 111 ? 4.569 -8.305 -8.986 1.00 90.44 111 ARG A CA 1
ATOM 847 C C . ARG A 1 111 ? 4.422 -6.887 -8.424 1.00 90.44 111 ARG A C 1
ATOM 849 O O . ARG A 1 111 ? 3.482 -6.619 -7.689 1.00 90.44 111 ARG A O 1
ATOM 856 N N . LEU A 1 112 ? 5.336 -5.980 -8.775 1.00 88.62 112 LEU A N 1
ATOM 857 C CA . LEU A 1 112 ? 5.248 -4.569 -8.399 1.00 88.62 112 LEU A CA 1
ATOM 858 C C . LEU A 1 112 ? 4.065 -3.871 -9.086 1.00 88.62 112 LEU A C 1
ATOM 860 O O . LEU A 1 112 ? 3.380 -3.079 -8.454 1.00 88.62 112 LEU A O 1
ATOM 864 N N . VAL A 1 113 ? 3.831 -4.154 -10.372 1.00 89.62 113 VAL A N 1
ATOM 865 C CA . VAL A 1 113 ? 2.720 -3.557 -11.136 1.00 89.62 113 VAL A CA 1
ATOM 866 C C . VAL A 1 113 ? 1.374 -4.187 -10.762 1.00 89.62 113 VAL A C 1
ATOM 868 O O . VAL A 1 113 ? 0.362 -3.491 -10.772 1.00 89.62 113 VAL A O 1
ATOM 871 N N . HIS A 1 114 ? 1.374 -5.473 -10.401 1.00 87.38 114 HIS A N 1
ATOM 872 C CA . HIS A 1 114 ? 0.183 -6.248 -10.051 1.00 87.38 114 HIS A CA 1
ATOM 873 C C . HIS A 1 114 ? 0.320 -6.906 -8.667 1.00 87.38 114 HIS A C 1
ATOM 875 O O . HIS A 1 114 ? 0.561 -8.115 -8.573 1.00 87.38 114 HIS A O 1
ATOM 881 N N . PRO A 1 115 ? 0.197 -6.131 -7.574 1.00 82.75 115 PRO A N 1
ATOM 882 C CA . PRO A 1 115 ? 0.328 -6.649 -6.211 1.00 82.75 115 PRO A CA 1
ATOM 883 C C . PRO A 1 115 ? -0.805 -7.603 -5.801 1.00 82.75 115 PRO A C 1
ATOM 885 O O . PRO A 1 115 ? -0.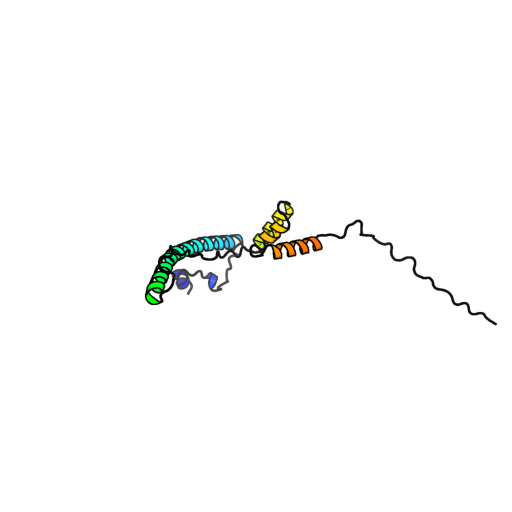662 -8.345 -4.832 1.00 82.75 115 PRO A O 1
ATOM 888 N N . GLU A 1 116 ? -1.934 -7.579 -6.507 1.00 81.88 116 GLU A N 1
ATOM 889 C CA . GLU A 1 116 ? -3.105 -8.418 -6.258 1.00 81.88 116 GLU A CA 1
ATOM 890 C C . GLU A 1 116 ? -3.025 -9.809 -6.902 1.00 81.88 116 GLU A C 1
ATOM 892 O O . GLU A 1 116 ? -3.858 -10.664 -6.597 1.00 81.88 116 GLU A O 1
ATOM 897 N N . TRP A 1 117 ? -2.053 -10.045 -7.789 1.00 87.31 117 TRP A N 1
ATOM 898 C CA . TRP A 1 117 ? -1.920 -11.325 -8.485 1.00 87.31 117 TRP A CA 1
ATOM 899 C C . TRP A 1 117 ? -1.285 -12.385 -7.592 1.00 87.31 117 TRP A C 1
ATOM 901 O O . TRP A 1 117 ? -0.365 -12.128 -6.812 1.00 87.31 117 TRP A O 1
ATOM 911 N N . ASP A 1 118 ? -1.770 -13.613 -7.739 1.00 88.38 118 ASP A N 1
ATOM 912 C CA . ASP A 1 118 ? -1.175 -14.777 -7.108 1.00 88.38 118 ASP A CA 1
ATOM 913 C C . ASP A 1 118 ? 0.116 -15.204 -7.827 1.00 88.38 118 ASP A C 1
ATOM 915 O O . ASP A 1 118 ? 0.406 -14.819 -8.964 1.00 88.38 118 ASP A O 1
ATOM 919 N N . GLY A 1 119 ? 0.925 -16.010 -7.135 1.00 87.94 119 GLY A N 1
ATOM 920 C CA . GLY A 1 119 ? 2.225 -16.444 -7.650 1.00 87.94 119 GLY A CA 1
ATOM 921 C C . GLY A 1 119 ? 2.124 -17.192 -8.981 1.00 87.94 119 GLY A C 1
ATOM 922 O O . GLY A 1 119 ? 2.980 -17.009 -9.846 1.00 87.94 119 GLY A O 1
ATOM 923 N N . ASP A 1 120 ? 1.066 -17.980 -9.174 1.00 90.06 120 ASP A N 1
ATOM 924 C CA . ASP A 1 120 ? 0.868 -18.769 -10.390 1.00 90.06 120 ASP A CA 1
ATOM 925 C C . ASP A 1 120 ? 0.560 -17.878 -11.600 1.00 90.06 120 ASP A C 1
ATOM 927 O O . ASP A 1 120 ? 1.175 -18.049 -12.659 1.00 90.06 120 ASP A O 1
ATOM 931 N N . THR A 1 121 ? -0.296 -16.861 -11.439 1.00 89.19 121 THR A N 1
ATOM 932 C CA . THR A 1 121 ? -0.577 -15.886 -12.505 1.00 89.19 121 THR A CA 1
ATOM 933 C C . THR A 1 121 ? 0.660 -15.057 -12.850 1.00 89.19 121 THR A C 1
ATOM 935 O O . THR A 1 121 ? 0.953 -14.846 -14.029 1.00 89.19 121 THR A O 1
ATOM 938 N N . VAL A 1 122 ? 1.447 -14.643 -11.849 1.00 92.31 122 VAL A N 1
ATOM 939 C CA . VAL A 1 122 ? 2.711 -13.919 -12.078 1.00 92.31 122 VAL A CA 1
ATOM 940 C C . VAL A 1 122 ? 3.700 -14.778 -12.868 1.00 92.31 122 VAL A C 1
ATOM 942 O O . VAL A 1 122 ? 4.314 -14.298 -13.822 1.00 92.31 122 VAL A O 1
ATOM 945 N N . ASN A 1 123 ? 3.843 -16.057 -12.521 1.00 90.75 123 ASN A N 1
ATOM 946 C CA . ASN A 1 123 ? 4.752 -16.968 -13.217 1.00 90.75 123 ASN A CA 1
ATOM 947 C C . ASN A 1 123 ? 4.339 -17.204 -14.674 1.00 90.75 123 ASN A C 1
ATOM 949 O O . ASN A 1 123 ? 5.199 -17.206 -15.561 1.00 90.75 123 ASN A O 1
ATOM 953 N N . ALA A 1 124 ? 3.037 -17.362 -14.932 1.00 92.56 124 ALA A N 1
ATOM 954 C CA . ALA A 1 124 ? 2.506 -17.478 -16.286 1.00 92.56 124 ALA A CA 1
ATOM 955 C C . ALA A 1 124 ? 2.838 -16.232 -17.122 1.00 92.56 124 ALA A C 1
ATOM 957 O O . ALA A 1 124 ? 3.306 -16.350 -18.257 1.00 92.56 124 ALA A O 1
ATOM 958 N N . GLU A 1 125 ? 2.674 -15.043 -16.540 1.00 92.06 125 GLU A N 1
ATOM 959 C CA . GLU A 1 125 ? 2.994 -13.785 -17.210 1.00 92.06 125 GLU A CA 1
ATOM 960 C C . GLU A 1 125 ? 4.486 -13.642 -17.512 1.00 92.06 125 GLU A C 1
ATOM 962 O O . GLU A 1 125 ? 4.873 -13.327 -18.636 1.00 92.06 125 GLU A O 1
ATOM 967 N N . VAL A 1 126 ? 5.348 -13.952 -16.544 1.00 93.75 126 VAL A N 1
ATOM 968 C CA . VAL A 1 126 ? 6.803 -13.945 -16.749 1.00 93.75 126 VAL A CA 1
ATOM 969 C C . VAL A 1 126 ? 7.203 -14.894 -17.882 1.00 93.75 126 VAL A C 1
ATOM 971 O O . VAL A 1 126 ? 8.105 -14.572 -18.657 1.00 93.75 126 VAL A O 1
ATOM 974 N N . GLY A 1 127 ? 6.540 -16.048 -17.998 1.00 90.44 127 GLY A N 1
ATOM 975 C CA . GLY A 1 127 ? 6.730 -16.989 -19.101 1.00 90.44 127 GLY A CA 1
ATOM 976 C C . GLY A 1 127 ? 6.392 -16.376 -20.461 1.00 90.44 127 GLY A C 1
ATOM 977 O O . GLY A 1 127 ? 7.212 -16.454 -21.379 1.00 90.44 127 GLY A O 1
ATOM 978 N N . ARG A 1 128 ? 5.238 -15.705 -20.573 1.00 90.69 128 ARG A N 1
ATOM 979 C CA . ARG A 1 128 ? 4.833 -14.985 -21.793 1.00 90.69 128 ARG A CA 1
ATOM 980 C C . ARG A 1 128 ? 5.835 -13.898 -22.165 1.00 90.69 128 ARG A C 1
ATOM 982 O O . ARG A 1 128 ? 6.350 -13.903 -23.278 1.00 90.69 128 ARG A O 1
ATOM 989 N N . ILE A 1 129 ? 6.211 -13.052 -21.205 1.00 89.81 129 ILE A N 1
ATOM 990 C CA . ILE A 1 129 ? 7.178 -11.967 -21.422 1.00 89.81 129 ILE A CA 1
ATOM 991 C C . ILE A 1 129 ? 8.526 -12.516 -21.897 1.00 89.81 129 ILE A C 1
ATOM 993 O O . ILE A 1 129 ? 9.147 -11.943 -22.792 1.00 89.81 129 ILE A O 1
ATOM 997 N N . LYS A 1 130 ? 9.003 -13.626 -21.322 1.00 89.75 130 LYS A N 1
ATOM 998 C CA . LYS A 1 130 ? 10.255 -14.263 -21.757 1.00 89.75 130 LYS A CA 1
ATOM 999 C C . LYS A 1 130 ? 10.160 -14.814 -23.178 1.00 89.75 130 LYS A C 1
ATOM 1001 O O . LYS A 1 130 ? 11.125 -14.662 -23.917 1.00 89.75 130 LYS A O 1
ATOM 1006 N N . ALA A 1 131 ? 9.029 -15.407 -23.555 1.00 87.75 131 ALA A N 1
ATOM 1007 C CA . ALA A 1 131 ? 8.797 -15.901 -24.911 1.00 87.75 131 ALA A CA 1
ATOM 1008 C C . ALA A 1 131 ? 8.691 -14.763 -25.945 1.00 87.75 131 ALA A C 1
ATOM 1010 O O . ALA A 1 131 ? 9.158 -14.904 -27.069 1.00 87.75 131 ALA A O 1
ATOM 1011 N N . GLU A 1 132 ? 8.128 -13.615 -25.567 1.00 84.44 132 GLU A N 1
ATOM 1012 C CA . GLU A 1 132 ? 8.087 -12.419 -26.422 1.00 84.44 132 GLU A CA 1
ATOM 1013 C C . GLU A 1 132 ? 9.454 -11.729 -26.524 1.00 84.44 132 GLU A C 1
ATOM 1015 O O . GLU A 1 132 ? 9.824 -11.202 -27.571 1.00 84.44 132 GLU A O 1
ATOM 1020 N N . THR A 1 133 ? 10.218 -11.732 -25.428 1.00 80.56 133 THR A N 1
ATOM 1021 C CA . THR A 1 133 ? 11.537 -11.087 -25.353 1.00 80.56 133 THR A CA 1
ATOM 1022 C C . THR A 1 133 ? 12.644 -11.962 -25.939 1.00 80.56 133 THR A C 1
ATOM 1024 O O . THR A 1 133 ? 13.715 -11.445 -26.263 1.00 80.56 133 THR A O 1
ATOM 1027 N N . SER A 1 134 ? 12.423 -13.273 -26.095 1.00 76.88 134 SER A N 1
ATOM 1028 C CA . SER A 1 134 ? 13.354 -14.131 -26.821 1.00 76.88 134 SER A CA 1
ATOM 1029 C C . SER A 1 134 ? 13.349 -13.734 -28.294 1.00 76.88 134 SER A C 1
ATOM 1031 O O . SER A 1 134 ? 12.549 -14.220 -29.090 1.00 76.88 134 SER A O 1
ATOM 1033 N N . LEU A 1 135 ? 14.254 -12.824 -28.651 1.00 64.31 135 LEU A N 1
ATOM 1034 C CA . LEU A 1 135 ? 14.666 -12.626 -30.030 1.00 64.31 135 LEU A CA 1
ATOM 1035 C C . LEU A 1 135 ? 15.107 -13.981 -30.585 1.00 64.31 135 LEU A C 1
ATOM 1037 O O . LEU A 1 135 ? 15.863 -14.702 -29.928 1.00 64.31 135 LEU A O 1
ATOM 1041 N N . ALA A 1 136 ? 14.619 -14.314 -31.782 1.00 61.78 136 ALA A N 1
ATOM 1042 C CA . ALA A 1 136 ? 15.120 -15.446 -32.545 1.00 61.78 136 ALA A CA 1
ATOM 1043 C C . ALA A 1 136 ? 16.652 -15.396 -32.540 1.00 61.78 136 ALA A C 1
ATOM 1045 O O . ALA A 1 136 ? 17.237 -14.342 -32.805 1.00 61.78 136 ALA A O 1
ATOM 1046 N N . ASP A 1 137 ? 17.275 -16.518 -32.185 1.00 57.72 137 ASP A N 1
ATOM 1047 C CA . ASP A 1 137 ? 18.724 -16.638 -32.105 1.00 57.72 137 ASP A CA 1
ATOM 1048 C C . ASP A 1 137 ? 19.346 -16.083 -33.401 1.00 57.72 137 ASP A C 1
ATOM 1050 O O . ASP A 1 137 ? 19.015 -16.587 -34.484 1.00 57.72 137 ASP A O 1
ATOM 1054 N N . PRO A 1 138 ? 20.221 -15.060 -33.342 1.00 59.78 138 PRO A N 1
ATOM 1055 C CA . PRO A 1 138 ? 20.870 -14.520 -34.532 1.00 59.78 138 PRO A CA 1
ATOM 1056 C C . PRO A 1 138 ? 21.661 -15.583 -35.312 1.00 59.78 138 PRO A C 1
ATOM 1058 O O . PRO A 1 138 ? 21.911 -15.387 -36.498 1.00 59.78 138 PRO A O 1
ATOM 1061 N N . ALA A 1 139 ? 21.999 -16.730 -34.708 1.00 63.19 139 ALA A N 1
ATOM 1062 C CA . ALA A 1 139 ? 22.595 -17.870 -35.405 1.00 63.19 139 ALA A CA 1
ATOM 1063 C C . ALA A 1 139 ? 21.605 -18.658 -36.292 1.00 63.19 139 ALA A C 1
ATOM 1065 O O . ALA A 1 139 ? 22.027 -19.369 -37.204 1.00 63.19 139 ALA A O 1
ATOM 1066 N N . THR A 1 140 ? 20.295 -18.523 -36.065 1.00 61.50 140 THR A N 1
ATOM 1067 C CA . THR A 1 140 ? 19.228 -19.109 -36.906 1.00 61.50 140 THR A CA 1
ATOM 1068 C C . THR A 1 140 ? 18.706 -18.148 -37.975 1.00 61.50 140 THR A C 1
ATOM 1070 O O . THR A 1 140 ? 18.029 -18.570 -38.914 1.00 61.50 140 THR A O 1
ATOM 1073 N N . PHE A 1 141 ? 19.064 -16.864 -37.891 1.00 57.91 141 PHE A N 1
ATOM 1074 C CA . PHE A 1 141 ? 18.773 -15.876 -38.922 1.00 57.91 141 PHE A CA 1
ATOM 1075 C C . PHE A 1 141 ? 19.701 -16.096 -40.127 1.00 57.91 141 PHE A C 1
ATOM 1077 O O . PHE A 1 141 ? 20.836 -15.623 -40.158 1.00 57.91 141 PHE A O 1
ATOM 1084 N N . ARG A 1 142 ? 19.226 -16.837 -41.136 1.00 62.28 142 ARG A N 1
ATOM 1085 C CA . ARG A 1 142 ? 19.874 -16.935 -42.454 1.00 62.28 142 ARG A CA 1
ATOM 1086 C C . ARG A 1 142 ? 19.270 -15.905 -43.414 1.00 62.28 142 ARG A C 1
ATOM 1088 O O . ARG A 1 142 ? 18.199 -16.155 -43.966 1.00 62.28 142 ARG A O 1
ATOM 1095 N N . PRO A 1 143 ? 19.939 -14.773 -43.680 1.00 54.00 143 PRO A N 1
ATOM 1096 C CA . PRO A 1 143 ? 19.540 -13.906 -44.775 1.00 54.00 143 PRO A CA 1
ATOM 1097 C C . PRO A 1 143 ? 19.916 -14.564 -46.115 1.00 54.00 143 PRO A C 1
ATOM 1099 O O . PRO A 1 143 ? 21.083 -14.605 -46.490 1.00 54.00 143 PRO A O 1
ATOM 1102 N N . GLY A 1 144 ? 18.913 -15.078 -46.836 1.00 58.34 144 GLY A N 1
ATOM 1103 C CA . GLY A 1 144 ? 18.945 -15.236 -48.297 1.00 58.34 144 GLY A CA 1
ATOM 1104 C C . GLY A 1 144 ? 19.663 -16.454 -48.897 1.00 58.34 144 GLY A C 1
ATOM 1105 O O . GLY A 1 144 ? 20.508 -16.270 -49.768 1.00 58.34 144 GLY A O 1
ATOM 1106 N N . VAL A 1 145 ? 19.290 -17.688 -48.535 1.00 58.66 145 VAL A N 1
ATOM 1107 C CA . VAL A 1 145 ? 19.642 -18.886 -49.336 1.00 58.66 145 VAL A CA 1
ATOM 1108 C C . VAL A 1 145 ? 18.425 -19.793 -49.502 1.00 58.66 145 VAL A C 1
ATOM 1110 O O . VAL A 1 145 ? 18.448 -20.914 -49.033 1.00 58.66 145 VAL A O 1
ATOM 1113 N N . ASP A 1 146 ? 17.372 -19.306 -50.160 1.00 56.03 146 ASP A N 1
ATOM 1114 C CA . ASP A 1 146 ? 16.268 -20.138 -50.666 1.00 56.03 146 ASP A CA 1
ATOM 1115 C C . ASP A 1 146 ? 15.591 -19.441 -51.867 1.00 56.03 146 ASP A C 1
ATOM 1117 O O . ASP A 1 146 ? 14.447 -19.022 -51.755 1.00 56.03 146 ASP A O 1
ATOM 1121 N N . ASP A 1 147 ? 16.291 -19.253 -53.002 1.00 50.47 147 ASP A N 1
ATOM 1122 C CA . ASP A 1 147 ? 15.604 -19.118 -54.311 1.00 50.47 147 ASP A CA 1
ATOM 1123 C C . ASP A 1 147 ? 16.504 -19.295 -55.559 1.00 50.47 147 ASP A C 1
ATOM 1125 O O . ASP A 1 147 ? 16.490 -18.502 -56.500 1.00 50.47 147 ASP A O 1
ATOM 1129 N N . VAL A 1 148 ? 17.339 -20.341 -55.608 1.00 48.47 148 VAL A N 1
ATOM 1130 C CA . VAL A 1 148 ? 17.962 -20.756 -56.883 1.00 4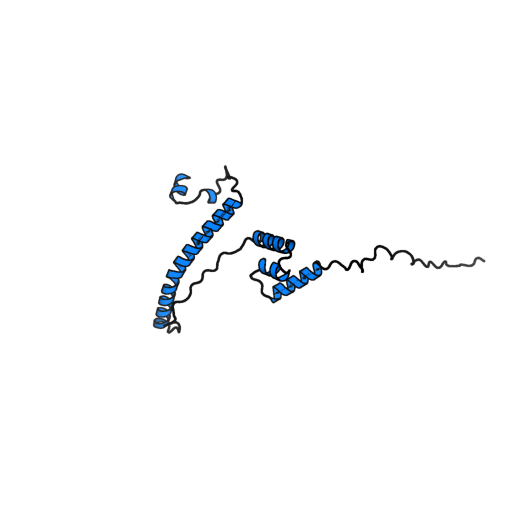8.47 148 VAL A CA 1
ATOM 1131 C C . VAL A 1 148 ? 18.196 -22.261 -56.901 1.00 48.47 148 VAL A C 1
ATOM 1133 O O . VAL A 1 148 ? 19.204 -22.757 -56.409 1.00 48.47 148 VAL A O 1
ATOM 1136 N N . GLY A 1 149 ? 17.253 -23.007 -57.480 1.00 43.03 149 GLY A N 1
ATOM 1137 C CA . GLY A 1 149 ? 17.464 -24.437 -57.727 1.00 43.03 149 GLY A CA 1
ATOM 1138 C C . GLY A 1 149 ? 16.230 -25.292 -57.997 1.00 43.03 149 GLY A C 1
ATOM 1139 O O . GLY A 1 149 ? 16.273 -26.486 -57.732 1.00 43.03 149 GLY A O 1
ATOM 1140 N N . GLY A 1 150 ? 15.129 -24.728 -58.502 1.00 47.03 150 GLY A N 1
ATOM 1141 C CA . GLY A 1 150 ? 13.882 -25.469 -58.716 1.00 47.03 150 GLY A CA 1
ATOM 1142 C C . GLY A 1 150 ? 13.207 -25.169 -60.050 1.00 47.03 150 GLY A C 1
ATOM 1143 O O . GLY A 1 150 ? 12.061 -24.739 -60.069 1.00 47.03 150 GLY A O 1
ATOM 1144 N N . CYS A 1 151 ? 13.880 -25.375 -61.187 1.00 39.91 151 CYS A N 1
ATOM 1145 C CA . CYS A 1 151 ? 13.183 -25.398 -62.480 1.00 39.91 151 CYS A CA 1
ATOM 1146 C C . CYS A 1 151 ? 13.758 -26.467 -63.416 1.00 39.91 151 CYS A C 1
ATOM 1148 O O . CYS A 1 151 ? 14.409 -26.184 -64.420 1.00 39.91 151 CYS A O 1
ATOM 1150 N N . LEU A 1 152 ? 13.495 -27.731 -63.082 1.00 48.97 152 LEU A N 1
ATOM 1151 C CA . LEU A 1 152 ? 13.664 -28.849 -64.003 1.00 48.97 152 LEU A CA 1
ATOM 1152 C C . LEU A 1 152 ? 12.467 -28.857 -64.975 1.00 48.97 152 LEU A C 1
ATOM 1154 O O . LEU A 1 152 ? 11.488 -29.570 -64.777 1.00 48.97 152 LEU A O 1
ATOM 1158 N N . ARG A 1 153 ? 12.505 -28.018 -66.021 1.00 45.41 153 ARG A N 1
ATOM 1159 C CA . ARG A 1 153 ? 11.589 -28.149 -67.168 1.00 45.41 153 ARG A CA 1
ATOM 1160 C C . ARG A 1 153 ? 12.166 -29.166 -68.147 1.00 45.41 153 ARG A C 1
ATOM 1162 O O . ARG A 1 153 ? 13.028 -28.841 -68.960 1.00 45.41 153 ARG A O 1
ATOM 1169 N N . ALA A 1 154 ? 11.659 -30.392 -68.084 1.00 48.69 154 ALA A N 1
ATOM 1170 C CA . ALA A 1 154 ? 11.794 -31.353 -69.170 1.00 48.69 154 ALA A CA 1
ATOM 1171 C C . ALA A 1 154 ? 11.139 -30.779 -70.444 1.00 48.69 154 ALA A C 1
ATOM 1173 O O . ALA A 1 154 ? 9.972 -30.382 -70.429 1.00 48.69 154 ALA A O 1
ATOM 1174 N N . ARG A 1 155 ? 11.898 -30.700 -71.544 1.00 47.66 155 ARG A N 1
ATOM 1175 C CA . ARG A 1 155 ? 11.376 -30.401 -72.888 1.00 47.66 155 ARG A CA 1
ATOM 1176 C C . ARG A 1 155 ? 10.711 -31.664 -73.456 1.00 47.66 155 ARG A C 1
ATOM 1178 O O . ARG A 1 155 ? 11.368 -32.703 -73.450 1.00 47.66 155 ARG A O 1
ATOM 1185 N N . PRO A 1 156 ? 9.482 -31.612 -73.998 1.00 48.19 156 PRO A N 1
ATOM 1186 C CA . PRO A 1 156 ? 8.949 -32.730 -74.770 1.00 48.19 156 PRO A CA 1
ATOM 1187 C C . PRO A 1 156 ? 9.598 -32.764 -76.164 1.00 48.19 156 PRO A C 1
ATOM 1189 O O . PRO A 1 156 ? 9.566 -31.776 -76.897 1.00 48.19 156 PRO A O 1
ATOM 1192 N N . THR A 1 157 ? 10.199 -33.898 -76.529 1.00 59.25 157 THR A N 1
ATOM 1193 C CA . THR A 1 157 ? 10.632 -34.200 -77.900 1.00 59.25 157 THR A CA 1
ATOM 1194 C C . THR A 1 157 ? 9.484 -34.861 -78.656 1.00 59.25 157 THR A C 1
ATOM 1196 O O . THR A 1 157 ? 9.110 -35.987 -78.332 1.00 59.25 157 THR A O 1
ATOM 1199 N N . THR A 1 158 ? 8.959 -34.189 -79.679 1.00 58.94 158 THR A N 1
ATOM 1200 C CA . THR A 1 158 ? 8.077 -34.796 -80.688 1.00 58.94 158 THR A CA 1
ATOM 1201 C C . THR A 1 158 ? 8.890 -35.004 -81.969 1.00 58.94 158 THR A C 1
ATOM 1203 O O . THR A 1 158 ? 9.514 -34.041 -82.423 1.00 58.94 158 THR A O 1
ATOM 1206 N N . PRO A 1 159 ? 8.927 -36.212 -82.558 1.00 55.88 159 PRO A N 1
ATOM 1207 C CA . PRO A 1 159 ? 9.609 -36.443 -83.825 1.00 55.88 159 PRO A CA 1
ATOM 1208 C C . PRO A 1 159 ? 8.752 -35.953 -85.001 1.00 55.88 159 PRO A C 1
ATOM 1210 O O . PRO A 1 159 ? 7.529 -36.095 -84.997 1.00 55.88 159 PRO A O 1
ATOM 1213 N N . ALA A 1 160 ? 9.410 -35.371 -86.001 1.00 47.84 160 ALA A N 1
ATOM 1214 C CA . ALA A 1 160 ? 8.818 -35.004 -87.279 1.00 47.84 160 ALA A CA 1
ATOM 1215 C C . ALA A 1 160 ? 9.152 -36.075 -88.330 1.00 47.84 160 ALA A C 1
ATOM 1217 O O . ALA A 1 160 ? 10.332 -36.334 -88.540 1.00 47.84 160 ALA A O 1
ATOM 1218 N N . SER A 1 161 ? 8.092 -36.570 -88.991 1.00 47.62 161 SER A N 1
ATOM 1219 C CA . SER A 1 161 ? 8.032 -37.395 -90.222 1.00 47.62 161 SER A CA 1
ATOM 1220 C C . SER A 1 161 ? 8.665 -38.786 -90.199 1.00 47.62 161 SER A C 1
ATOM 1222 O O . SER A 1 161 ? 9.891 -38.903 -90.010 1.00 47.62 161 SER A O 1
#

pLDDT: mean 73.41, std 15.52, range [39.91, 93.75]

Radius of gyration: 33.61 Å; chains: 1; bounding box: 53×70×116 Å

Sequence (161 aa):
MKAILRAAGYSPQTFGDDAMSISSTATEVKARERLSERTRDKKARYWAAALSPLARTMLDIDAVVFRGKGAGVEVPETRFPPKVQEDTLELAQTALALRNAEAASIEQRVRLVHPEWDGDTVNAEVGRIKAETSLADPATFRPGVDDVGGCLRARPTTPAS

Secondary structure (DSSP, 8-state):
-HHHHHHTT--GGGGT--S------HHHHHHHHHHHHHHHHHHHHHHHHHHHHHHHHHHHHHHHHH--TTTTPPPPP--PPP-----HHHHHHHHHHHHHTT-S-HHHHHHHH-TTS-HHHHHHHHHHHHHHH-PPPTTT---S-SSSS----PPP-----

Organism: NCBI:txid1930061

Foldseek 3Di:
DVVVCVVVVHDCVVVPPPPDPPVCPPVNVVVVVVVVLVVVVVVQVVVQVVVQVVVLVVLCVCCVPVVDPSHPDDRDGDDDDRPPPPPLVVLLVVLVVCVVVVPDDQLVSLCSSPVPDDPVVSVVVSVVVVVVPPDDDVVPDDPDDPDPDDDPDDDDDDDDD